Protein AF-A0A956YVF3-F1 (afdb_monomer_lite)

Secondary structure (DSSP, 8-state):
---TTTHHHHHHHHTSTT-EEEEEE--BSS--STTPPBTT-EEEEEE--SSHHHHHHHHHHHIIIIIIIGGGT--EEEEEEE--GGGS-TTS-EEEEEEE-TT--HHHHHHHHHHHGGGSS----

Radius of gyration: 14.81 Å; chains: 1; bounding box: 50×30×34 Å

Foldseek 3Di:
DADPQQVLLQVLQPVPPFKDWPDKEQADCDDPDPVHHHHQKMKTKIDGDPDDVSVLVVVLCQCLFVPPVVVVVFQKHKDWDFDDCVVHPPPPGIMIMIMHHDNDRSNVVSVSSNVSVVVSPDDPD

pLDDT: mean 90.55, std 10.82, range [39.06, 98.56]

Structure (mmCIF, N/CA/C/O backbone):
data_AF-A0A956YVF3-F1
#
_entry.id   AF-A0A956YVF3-F1
#
loop_
_atom_site.group_PDB
_atom_site.id
_atom_site.type_symbol
_atom_site.label_atom_id
_atom_site.label_alt_id
_atom_site.label_comp_id
_atom_site.label_asym_id
_atom_site.label_entity_id
_atom_site.label_seq_id
_atom_site.pdbx_PDB_ins_code
_atom_site.Cartn_x
_atom_site.Cartn_y
_atom_site.Cartn_z
_atom_site.occupancy
_atom_site.B_iso_or_equiv
_atom_site.auth_seq_id
_atom_site.auth_comp_id
_atom_site.auth_asym_id
_atom_site.auth_atom_id
_atom_site.pdbx_PDB_model_num
ATOM 1 N N . GLU A 1 1 ? 8.099 15.342 -4.456 1.00 55.78 1 GLU A N 1
ATOM 2 C CA . GLU A 1 1 ? 7.337 15.095 -5.695 1.00 55.78 1 GLU A CA 1
ATOM 3 C C . GLU A 1 1 ? 7.115 13.590 -5.785 1.00 55.78 1 GLU A C 1
ATOM 5 O O . GLU A 1 1 ? 7.999 12.868 -5.341 1.00 55.78 1 GLU A O 1
ATOM 10 N N . LEU A 1 2 ? 5.927 13.121 -6.176 1.00 69.06 2 LEU A N 1
ATOM 11 C CA . LEU A 1 2 ? 5.653 11.681 -6.303 1.00 69.06 2 LEU A CA 1
ATOM 12 C C . LEU A 1 2 ? 6.209 11.190 -7.644 1.00 69.06 2 LEU A C 1
ATOM 14 O O . LEU A 1 2 ? 6.049 11.896 -8.639 1.00 69.06 2 LEU A O 1
ATOM 18 N N . ASP A 1 3 ? 6.818 10.002 -7.683 1.00 73.31 3 ASP A N 1
ATOM 19 C CA . ASP A 1 3 ? 7.269 9.404 -8.945 1.00 73.31 3 ASP A CA 1
ATOM 20 C C . ASP A 1 3 ? 6.078 9.254 -9.899 1.00 73.31 3 ASP A C 1
ATOM 22 O O . ASP A 1 3 ? 5.041 8.709 -9.517 1.00 73.31 3 ASP A O 1
ATOM 26 N N . ALA A 1 4 ? 6.205 9.736 -11.139 1.00 77.19 4 ALA A N 1
ATOM 27 C CA . ALA A 1 4 ? 5.081 9.831 -12.076 1.00 77.19 4 ALA A CA 1
ATOM 28 C C . ALA A 1 4 ? 4.354 8.491 -12.298 1.00 77.19 4 ALA A C 1
ATOM 30 O O . ALA A 1 4 ? 3.141 8.469 -12.490 1.00 77.19 4 ALA A O 1
ATOM 31 N N . ASN A 1 5 ? 5.082 7.378 -12.212 1.00 85.25 5 ASN A N 1
ATOM 32 C CA . ASN A 1 5 ? 4.578 6.023 -12.411 1.00 85.25 5 ASN A CA 1
ATOM 33 C C . ASN A 1 5 ? 3.920 5.390 -11.171 1.00 85.25 5 ASN A C 1
ATOM 35 O O . ASN A 1 5 ? 3.425 4.278 -11.283 1.00 85.25 5 ASN A O 1
ATOM 39 N N . ILE A 1 6 ? 3.894 6.048 -10.004 1.00 92.81 6 ILE A N 1
ATOM 40 C CA . ILE A 1 6 ? 3.203 5.543 -8.796 1.00 92.81 6 ILE A CA 1
ATOM 41 C C . ILE A 1 6 ? 2.033 6.441 -8.360 1.00 92.81 6 ILE A C 1
ATOM 43 O O . ILE A 1 6 ? 1.283 6.100 -7.441 1.00 92.81 6 ILE A O 1
ATOM 47 N N . VAL A 1 7 ? 1.851 7.593 -9.021 1.00 94.81 7 VAL A N 1
ATOM 48 C CA . VAL A 1 7 ? 0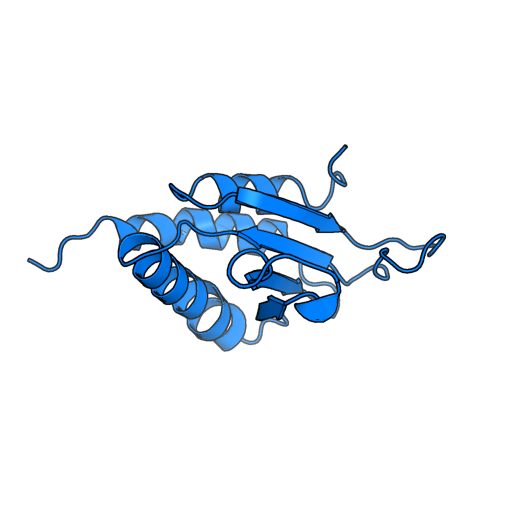.874 8.625 -8.635 1.00 94.81 7 VAL A CA 1
ATOM 49 C C . VAL A 1 7 ? -0.547 8.077 -8.561 1.00 94.81 7 VAL A C 1
ATOM 51 O O . VAL A 1 7 ? -1.233 8.341 -7.572 1.00 94.81 7 VAL A O 1
ATOM 54 N N . ASN A 1 8 ? -1.001 7.320 -9.562 1.00 95.94 8 ASN A N 1
ATOM 55 C CA . ASN A 1 8 ? -2.387 6.846 -9.594 1.00 95.94 8 ASN A CA 1
ATOM 56 C C . ASN A 1 8 ? -2.673 5.889 -8.438 1.00 95.94 8 ASN A C 1
ATOM 58 O O . ASN A 1 8 ? -3.712 6.012 -7.790 1.00 95.94 8 ASN A O 1
ATOM 62 N N . LEU A 1 9 ? -1.729 4.999 -8.117 1.00 97.25 9 LEU A N 1
ATOM 63 C CA . LEU A 1 9 ? -1.856 4.098 -6.975 1.00 97.25 9 LEU A CA 1
ATOM 64 C C . LEU A 1 9 ? -1.908 4.867 -5.653 1.00 97.25 9 LEU A C 1
ATOM 66 O O . LEU A 1 9 ? -2.795 4.622 -4.834 1.00 97.25 9 LEU A O 1
ATOM 70 N N . VAL A 1 10 ? -1.014 5.841 -5.460 1.00 96.81 10 VAL A N 1
ATOM 71 C CA . VAL A 1 10 ? -1.028 6.707 -4.269 1.00 96.81 10 VAL A CA 1
ATOM 72 C C . VAL A 1 10 ? -2.362 7.447 -4.148 1.00 96.81 10 VAL A C 1
ATOM 74 O O . VAL A 1 10 ? -2.945 7.515 -3.063 1.00 96.81 10 VAL A O 1
ATOM 77 N N . GLN A 1 11 ? -2.881 7.981 -5.254 1.00 95.81 11 GLN A N 1
ATOM 78 C CA . GLN A 1 11 ? -4.170 8.666 -5.270 1.00 95.81 11 GLN A CA 1
ATOM 79 C C . GLN A 1 11 ? -5.331 7.717 -4.960 1.00 95.81 11 GLN A C 1
ATOM 81 O O . GLN A 1 11 ? -6.174 8.065 -4.134 1.00 95.81 11 GLN A O 1
ATOM 86 N N . ALA A 1 12 ? -5.382 6.534 -5.576 1.00 96.12 12 ALA A N 1
ATOM 87 C CA . ALA A 1 12 ? -6.418 5.534 -5.323 1.00 96.12 12 ALA A CA 1
ATOM 88 C C . ALA A 1 12 ? -6.420 5.092 -3.853 1.00 96.12 12 ALA A C 1
ATOM 90 O O . ALA A 1 12 ? -7.479 5.038 -3.224 1.00 96.12 12 ALA A O 1
ATOM 91 N N . LEU A 1 13 ? -5.240 4.871 -3.267 1.00 95.75 13 LEU A N 1
ATOM 92 C CA . LEU A 1 13 ? -5.106 4.503 -1.860 1.00 95.75 13 LEU A CA 1
ATOM 93 C C . LEU A 1 13 ? -5.556 5.647 -0.933 1.00 95.75 13 LEU A C 1
ATOM 95 O O . LEU A 1 13 ? -6.353 5.429 -0.024 1.00 95.75 13 LEU A O 1
ATOM 99 N N . ASN A 1 14 ? -5.145 6.890 -1.202 1.00 95.44 14 ASN A N 1
ATOM 100 C CA . ASN A 1 14 ? -5.541 8.059 -0.401 1.00 95.44 14 ASN A CA 1
ATOM 101 C C . ASN A 1 14 ? -7.040 8.416 -0.512 1.00 95.44 14 ASN A C 1
ATOM 103 O O . ASN A 1 14 ? -7.542 9.215 0.278 1.00 95.44 14 ASN A O 1
ATOM 107 N N . ARG A 1 15 ? -7.789 7.840 -1.464 1.00 94.56 15 ARG A N 1
ATOM 108 C CA . ARG A 1 15 ? -9.255 7.995 -1.545 1.00 94.56 15 ARG A CA 1
ATOM 109 C C . ARG A 1 15 ? -10.018 7.165 -0.511 1.00 94.56 15 ARG A C 1
ATOM 111 O O . ARG A 1 15 ? -11.237 7.335 -0.385 1.00 94.56 15 ARG A O 1
ATOM 118 N N . TYR A 1 16 ? -9.351 6.251 0.188 1.00 93.12 16 TYR A N 1
ATOM 119 C CA . TYR A 1 16 ? -9.918 5.556 1.335 1.00 93.12 16 TYR A CA 1
ATOM 120 C C . TYR A 1 16 ? -9.902 6.497 2.548 1.00 93.12 16 TYR A C 1
ATOM 122 O O . TYR A 1 16 ? -8.829 6.967 2.930 1.00 93.12 16 TYR A O 1
ATOM 130 N N . PRO A 1 17 ? -11.054 6.786 3.186 1.00 90.31 17 PRO A N 1
ATOM 131 C CA . PRO A 1 17 ? -11.076 7.666 4.349 1.00 90.31 17 PRO A CA 1
ATOM 132 C C . PRO A 1 17 ? -10.143 7.135 5.441 1.00 90.31 17 PRO A C 1
ATOM 134 O O . PRO A 1 17 ? -10.303 6.003 5.882 1.00 90.31 17 PRO A O 1
ATOM 137 N N . GLY A 1 18 ? -9.174 7.943 5.872 1.00 90.62 18 GLY A N 1
ATOM 138 C CA . GLY A 1 18 ? -8.226 7.590 6.931 1.00 90.62 18 GLY A CA 1
ATOM 139 C C . GLY A 1 18 ? -6.901 6.980 6.465 1.00 90.62 18 GLY A C 1
ATOM 140 O O . GLY A 1 18 ? -5.971 6.945 7.268 1.00 90.62 18 GLY A O 1
ATOM 141 N N . VAL A 1 19 ? -6.765 6.557 5.204 1.00 95.50 19 VAL A N 1
ATOM 142 C CA . VAL A 1 19 ? -5.436 6.255 4.651 1.00 95.50 19 VAL A CA 1
ATOM 143 C C . VAL A 1 19 ? -4.649 7.550 4.515 1.00 95.50 19 VAL A C 1
ATOM 145 O O . VAL A 1 19 ? -5.145 8.535 3.969 1.00 95.50 19 VAL A O 1
ATOM 148 N N . MET A 1 20 ? -3.388 7.513 4.938 1.00 95.56 20 MET A N 1
ATOM 149 C CA . MET A 1 20 ? -2.422 8.562 4.642 1.00 95.56 20 MET A CA 1
ATOM 150 C C . MET A 1 20 ? -1.119 7.951 4.133 1.00 95.56 20 MET A C 1
ATOM 152 O O . MET A 1 20 ? -0.405 7.277 4.875 1.00 95.56 20 MET A O 1
ATOM 156 N N . THR A 1 21 ? -0.793 8.201 2.867 1.00 96.19 21 THR A N 1
ATOM 157 C CA . THR A 1 21 ? 0.510 7.829 2.300 1.00 96.19 21 THR A CA 1
ATOM 158 C C . THR A 1 21 ? 1.623 8.646 2.958 1.00 96.19 21 THR A C 1
ATOM 160 O O . THR A 1 21 ? 1.533 9.868 3.050 1.00 96.19 21 THR A O 1
ATOM 163 N N . VAL A 1 22 ? 2.679 7.967 3.407 1.00 94.12 22 VAL A N 1
ATOM 164 C CA . VAL A 1 22 ? 3.854 8.572 4.062 1.00 94.12 22 VAL A CA 1
ATOM 165 C C . VAL A 1 22 ? 5.147 8.374 3.268 1.00 94.12 22 VAL A C 1
ATOM 167 O O . VAL A 1 22 ? 6.162 8.984 3.591 1.00 94.12 22 VAL A O 1
ATOM 170 N N . GLY A 1 23 ? 5.131 7.531 2.235 1.00 93.12 23 GLY A N 1
ATOM 171 C CA . GLY A 1 23 ? 6.255 7.346 1.321 1.00 93.12 23 GLY A CA 1
ATOM 172 C C . GLY A 1 23 ? 5.888 6.439 0.154 1.00 93.12 23 GLY A C 1
ATOM 173 O O . GLY A 1 23 ? 4.965 5.634 0.256 1.00 93.12 23 GLY A O 1
ATOM 174 N N . SER A 1 24 ? 6.605 6.563 -0.953 1.00 94.62 24 SER A N 1
ATOM 175 C CA . SER A 1 24 ? 6.418 5.729 -2.140 1.00 94.62 24 SER A CA 1
ATOM 176 C C . SER A 1 24 ? 7.680 5.738 -2.994 1.00 94.62 24 SER A C 1
ATOM 178 O O . SER A 1 24 ? 8.423 6.718 -2.960 1.00 94.62 24 SER A O 1
ATOM 180 N N . CYS A 1 25 ? 7.875 4.695 -3.793 1.00 94.19 25 CYS A N 1
ATOM 181 C CA . CYS A 1 25 ? 8.871 4.649 -4.861 1.00 94.19 25 CYS A CA 1
ATOM 182 C C . CYS A 1 25 ? 8.285 3.875 -6.040 1.00 94.19 25 CYS A C 1
ATOM 184 O O . CYS A 1 25 ? 7.734 2.789 -5.845 1.00 94.19 25 CYS A O 1
ATOM 186 N N . GLY A 1 26 ? 8.408 4.421 -7.247 1.00 93.06 26 GLY A N 1
ATOM 187 C CA . GLY A 1 26 ? 7.959 3.770 -8.480 1.00 93.06 26 GLY A CA 1
ATOM 188 C C . GLY A 1 26 ? 8.985 2.829 -9.120 1.00 93.06 26 GLY A C 1
ATOM 189 O O . GLY A 1 26 ? 8.699 2.229 -10.154 1.00 93.06 26 GLY A O 1
ATOM 190 N N . GLY A 1 27 ? 10.178 2.712 -8.537 1.00 92.56 27 GLY A N 1
ATOM 191 C CA . GLY A 1 27 ? 11.292 1.962 -9.110 1.00 92.56 27 GLY A CA 1
ATOM 192 C C . GLY A 1 27 ? 12.116 2.792 -10.097 1.00 92.56 27 GLY A C 1
ATOM 193 O O . GLY A 1 27 ? 11.584 3.594 -10.863 1.00 92.56 27 GLY A O 1
ATOM 194 N N . HIS A 1 28 ? 13.435 2.598 -10.081 1.00 91.50 28 HIS A N 1
ATOM 195 C CA . HIS A 1 28 ? 14.387 3.373 -10.878 1.00 91.50 28 HIS A CA 1
ATOM 196 C C . HIS A 1 28 ? 15.371 2.464 -11.620 1.00 91.50 28 HIS A C 1
ATOM 198 O O . HIS A 1 28 ? 15.836 1.460 -11.080 1.00 91.50 28 HIS A O 1
ATOM 204 N N . GLU A 1 29 ? 15.738 2.839 -12.849 1.00 91.81 29 GLU A N 1
ATOM 205 C CA . GLU A 1 29 ? 16.766 2.126 -13.628 1.00 91.81 29 GLU A CA 1
ATOM 206 C C . GLU A 1 29 ? 18.159 2.250 -12.999 1.00 91.81 29 GLU A C 1
ATOM 208 O O . GLU A 1 29 ? 18.957 1.319 -13.047 1.00 91.81 29 GLU A O 1
ATOM 213 N N . THR A 1 30 ? 18.449 3.401 -12.386 1.00 91.50 30 THR A N 1
ATOM 214 C CA . THR A 1 30 ? 19.702 3.665 -11.671 1.00 91.50 30 THR A CA 1
ATOM 215 C C . THR A 1 30 ? 19.403 3.995 -10.214 1.00 91.50 30 THR A C 1
ATOM 217 O O . THR A 1 30 ? 18.693 4.957 -9.925 1.00 91.50 30 THR A O 1
ATOM 220 N N . ILE A 1 31 ? 19.978 3.217 -9.295 1.00 90.06 31 ILE A N 1
ATOM 221 C CA . ILE A 1 31 ? 19.851 3.417 -7.847 1.00 90.06 31 ILE A CA 1
ATOM 222 C C . ILE A 1 31 ? 20.933 4.384 -7.373 1.00 90.06 31 ILE A C 1
ATOM 224 O O . ILE A 1 31 ? 22.122 4.079 -7.444 1.00 90.06 31 ILE A O 1
ATOM 228 N N . THR A 1 32 ? 20.526 5.547 -6.873 1.00 89.56 32 THR A N 1
ATOM 229 C CA . THR A 1 32 ? 21.425 6.587 -6.350 1.00 89.56 32 THR A CA 1
ATOM 230 C C . THR A 1 32 ? 21.358 6.722 -4.832 1.00 89.56 32 THR A C 1
ATOM 232 O O . THR A 1 32 ? 22.231 7.354 -4.238 1.00 89.56 32 THR A O 1
ATOM 235 N N . ASN A 1 33 ? 20.366 6.109 -4.177 1.00 87.50 33 ASN A N 1
ATOM 236 C CA . ASN A 1 33 ? 20.296 6.040 -2.720 1.00 87.50 33 ASN A CA 1
ATOM 237 C C . ASN A 1 33 ? 19.632 4.740 -2.212 1.00 87.50 33 ASN A C 1
ATOM 239 O O . ASN A 1 33 ? 18.871 4.116 -2.949 1.00 87.50 33 ASN A O 1
ATOM 243 N N . PRO A 1 34 ? 19.859 4.344 -0.942 1.00 83.56 34 PRO A N 1
ATOM 244 C CA . PRO A 1 34 ? 19.369 3.069 -0.401 1.00 83.56 34 PRO A CA 1
ATOM 245 C C . PRO A 1 34 ? 17.844 2.932 -0.274 1.00 83.56 34 PRO A C 1
ATOM 247 O O . PRO A 1 34 ? 17.358 1.834 -0.030 1.00 83.56 34 PRO A O 1
ATOM 250 N N . SER A 1 35 ? 17.087 4.030 -0.374 1.00 81.06 35 SER A N 1
ATOM 251 C CA . SER A 1 35 ? 15.618 4.006 -0.276 1.00 81.06 35 SER A CA 1
ATOM 252 C C . SER A 1 35 ? 14.920 3.804 -1.623 1.00 81.06 35 SER A C 1
ATOM 254 O O . SER A 1 35 ? 13.705 3.597 -1.660 1.00 81.06 35 SER A O 1
ATOM 256 N N . GLN A 1 36 ? 15.685 3.852 -2.716 1.00 89.62 36 GLN A N 1
ATOM 257 C CA . GLN A 1 36 ? 15.197 3.598 -4.062 1.00 89.62 36 GLN A CA 1
ATOM 258 C C . GLN A 1 36 ? 15.146 2.109 -4.353 1.00 89.62 36 GLN A C 1
ATOM 260 O O . GLN A 1 36 ? 16.045 1.343 -4.009 1.00 89.62 36 GLN A O 1
ATOM 265 N N . TRP A 1 37 ? 14.074 1.723 -5.024 1.00 91.56 37 TRP A N 1
ATOM 266 C CA . TRP A 1 37 ? 13.863 0.368 -5.492 1.00 91.56 37 TRP A CA 1
ATOM 267 C C . TRP A 1 37 ? 14.238 0.259 -6.966 1.00 91.56 37 TRP A C 1
ATOM 269 O O . TRP A 1 37 ? 14.220 1.249 -7.699 1.00 91.56 37 TRP A O 1
ATOM 279 N N . GLN A 1 38 ? 14.619 -0.940 -7.397 1.00 93.56 38 GLN A N 1
ATOM 280 C CA . GLN A 1 38 ? 14.992 -1.202 -8.787 1.00 93.56 38 GLN A CA 1
ATOM 281 C C . GLN A 1 38 ? 13.781 -1.114 -9.718 1.00 93.56 38 GLN A C 1
ATOM 283 O O . GLN A 1 38 ? 12.648 -1.379 -9.309 1.00 93.56 38 GLN A O 1
ATOM 288 N N . ALA A 1 39 ? 14.019 -0.769 -10.981 1.00 93.00 39 ALA A N 1
ATOM 289 C CA . ALA A 1 39 ? 12.995 -0.810 -12.017 1.00 93.00 39 ALA A CA 1
ATOM 290 C C . ALA A 1 39 ? 12.285 -2.178 -12.043 1.00 93.00 39 ALA A C 1
ATOM 292 O O . ALA A 1 39 ? 12.905 -3.227 -11.855 1.00 93.00 39 ALA A O 1
ATOM 293 N N . GLY A 1 40 ? 10.965 -2.159 -12.243 1.00 93.75 40 GLY A N 1
ATOM 294 C CA . GLY A 1 40 ? 10.117 -3.352 -12.146 1.00 93.75 40 GLY A CA 1
ATOM 295 C C . GLY A 1 40 ? 9.722 -3.738 -10.715 1.00 93.75 40 GLY A C 1
ATOM 296 O O . GLY A 1 40 ? 9.073 -4.769 -10.524 1.00 93.75 40 GLY A O 1
ATOM 297 N N . THR A 1 41 ? 10.088 -2.925 -9.721 1.00 95.56 41 THR A N 1
ATOM 298 C CA . THR A 1 41 ? 9.594 -3.026 -8.345 1.00 95.56 41 THR A CA 1
ATOM 299 C C . THR A 1 41 ? 9.135 -1.660 -7.848 1.00 95.56 41 THR A C 1
ATOM 301 O O . THR A 1 41 ? 9.732 -0.643 -8.197 1.00 95.56 41 THR A O 1
ATOM 304 N N . TRP A 1 42 ? 8.082 -1.624 -7.041 1.00 96.31 42 TRP A N 1
ATOM 305 C CA . TRP A 1 42 ? 7.540 -0.386 -6.482 1.00 96.31 42 TRP A CA 1
ATOM 306 C C . TRP A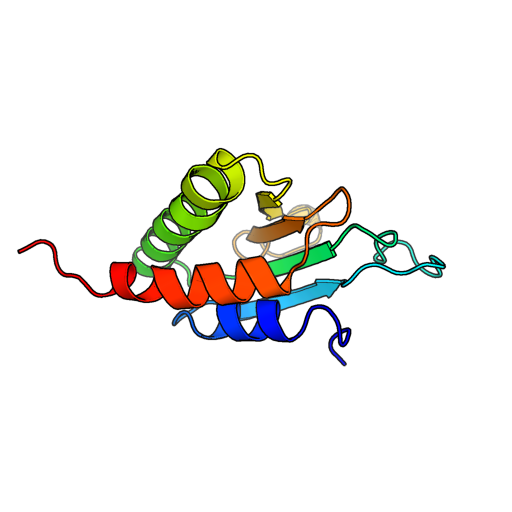 1 42 ? 6.979 -0.625 -5.084 1.00 96.31 42 TRP A C 1
ATOM 308 O O . TRP A 1 42 ? 6.639 -1.755 -4.728 1.00 96.31 42 TRP A O 1
ATOM 318 N N . TYR A 1 43 ? 6.845 0.449 -4.306 1.00 96.50 43 TYR A N 1
ATOM 319 C CA . TYR A 1 43 ? 6.148 0.407 -3.025 1.00 96.50 43 TYR A CA 1
ATOM 320 C C . TYR A 1 43 ? 5.330 1.669 -2.755 1.00 96.50 43 TYR A C 1
ATOM 322 O O . TYR A 1 43 ? 5.686 2.775 -3.173 1.00 96.50 43 TYR A O 1
ATOM 330 N N . VAL A 1 44 ? 4.266 1.510 -1.968 1.00 97.25 44 VAL A N 1
ATOM 331 C CA . VAL A 1 44 ? 3.535 2.600 -1.315 1.00 97.25 44 VAL A CA 1
ATOM 332 C C . VAL A 1 44 ? 3.418 2.284 0.170 1.00 97.25 44 VAL A C 1
ATOM 334 O O . VAL A 1 44 ? 2.839 1.274 0.564 1.00 97.25 44 VAL A O 1
ATOM 337 N N . LYS A 1 45 ? 3.968 3.164 1.006 1.00 96.69 45 LYS A N 1
ATOM 338 C CA . LYS A 1 45 ? 3.930 3.096 2.466 1.00 96.69 45 LYS A CA 1
ATOM 339 C C . LYS A 1 45 ? 2.893 4.077 3.000 1.00 96.69 45 LYS A C 1
ATOM 341 O O . LYS A 1 45 ? 2.919 5.261 2.663 1.00 96.69 45 LYS A O 1
ATOM 346 N N . PHE A 1 46 ? 2.025 3.617 3.890 1.00 97.12 46 PHE A N 1
ATOM 347 C CA . PHE A 1 46 ? 0.931 4.416 4.434 1.00 97.12 46 PHE A CA 1
ATOM 348 C C . PHE A 1 46 ? 0.667 4.123 5.913 1.00 97.12 46 PHE A C 1
ATOM 350 O O . PHE A 1 46 ? 1.155 3.146 6.491 1.00 97.12 46 PHE A O 1
ATOM 357 N N . THR A 1 47 ? -0.099 5.008 6.539 1.00 95.88 47 THR A N 1
ATOM 358 C CA . THR A 1 47 ? -0.668 4.839 7.875 1.00 95.88 47 THR A CA 1
ATOM 359 C C . THR A 1 47 ? -2.187 4.770 7.806 1.00 95.88 47 THR A C 1
ATOM 361 O O . THR A 1 47 ? -2.814 5.179 6.826 1.00 95.88 47 THR A O 1
ATOM 364 N N . LEU A 1 48 ? -2.768 4.231 8.874 1.00 94.88 48 LEU A N 1
ATOM 365 C CA . LEU A 1 48 ? -4.205 4.150 9.106 1.00 94.88 48 LEU A CA 1
ATOM 366 C C . LEU A 1 48 ? -4.529 4.802 10.457 1.00 94.88 48 LEU A C 1
ATOM 368 O O . LEU A 1 48 ? -3.643 4.880 11.317 1.00 94.88 48 LEU A O 1
ATOM 372 N N . PRO A 1 49 ? -5.777 5.244 10.694 1.00 92.31 49 PRO A N 1
ATOM 373 C CA . PRO A 1 49 ? -6.164 5.796 11.981 1.00 92.31 49 PRO A CA 1
ATOM 374 C C . PRO A 1 49 ? -6.034 4.724 13.060 1.00 92.31 49 PRO A C 1
ATOM 376 O O . PRO A 1 49 ? -6.374 3.561 12.838 1.00 92.31 49 PRO A O 1
ATOM 379 N N . SER A 1 50 ? -5.597 5.109 14.254 1.00 84.44 50 SER A N 1
ATOM 380 C CA . SER A 1 50 ? -5.623 4.194 15.388 1.00 84.44 50 SER A CA 1
ATOM 381 C C . SER A 1 50 ? -7.074 3.874 15.776 1.00 84.44 50 SER A C 1
ATOM 383 O O . SER A 1 50 ? -7.943 4.745 15.825 1.00 84.44 50 SER A O 1
ATOM 385 N N . GLY A 1 51 ? -7.356 2.596 16.040 1.00 88.38 51 GLY A N 1
ATOM 386 C CA . GLY A 1 51 ? -8.652 2.137 16.543 1.00 88.38 51 GLY A CA 1
ATOM 387 C C . GLY A 1 51 ? -9.493 1.341 15.543 1.00 88.38 51 GLY A C 1
ATOM 388 O O . GLY A 1 51 ? -9.035 0.910 14.489 1.00 88.38 51 GLY A O 1
ATOM 389 N N . LYS A 1 52 ? -10.755 1.106 15.919 1.00 91.50 52 LYS A N 1
ATOM 390 C CA . LYS A 1 52 ? -11.652 0.127 15.278 1.00 91.50 52 LYS A CA 1
ATOM 391 C C . LYS A 1 52 ? -11.830 0.347 13.773 1.00 91.50 52 LYS A C 1
ATOM 393 O O . LYS A 1 52 ? -11.809 -0.610 13.011 1.00 91.50 52 LYS A O 1
ATOM 398 N N . PHE A 1 53 ? -11.987 1.601 13.353 1.00 90.50 53 PHE A N 1
ATOM 399 C CA . PHE A 1 53 ? -12.152 1.929 11.939 1.00 90.50 53 PHE A CA 1
ATOM 400 C C . PHE A 1 53 ? -10.888 1.632 11.120 1.00 90.50 53 PHE A C 1
ATOM 402 O O . PHE A 1 53 ? -10.994 1.048 10.047 1.00 90.50 53 PHE A O 1
ATOM 409 N N . GLY A 1 54 ? -9.700 1.952 11.646 1.00 93.25 54 GLY A N 1
ATOM 410 C CA . GLY A 1 54 ? -8.437 1.611 10.990 1.00 93.25 54 GLY A CA 1
ATOM 411 C C . GLY A 1 54 ? -8.250 0.105 10.834 1.00 93.25 54 GLY A C 1
ATOM 412 O O . GLY A 1 54 ? -7.830 -0.343 9.774 1.00 93.25 54 GLY A O 1
ATOM 413 N N . TRP A 1 55 ? -8.645 -0.687 11.835 1.00 93.06 55 TRP A N 1
ATOM 414 C CA . TRP A 1 55 ? -8.599 -2.150 11.737 1.00 93.06 55 TRP A CA 1
ATOM 415 C C . TRP A 1 55 ? -9.548 -2.714 10.679 1.00 93.06 55 TRP A C 1
ATOM 417 O O . TRP A 1 55 ? -9.154 -3.605 9.935 1.00 93.06 55 TRP A O 1
ATOM 427 N N . TYR A 1 56 ? -10.761 -2.173 10.555 1.00 92.69 56 TYR A N 1
ATOM 428 C CA . TYR A 1 56 ? -11.681 -2.567 9.480 1.00 92.69 56 TYR A CA 1
ATOM 429 C C . TYR A 1 56 ? -11.173 -2.185 8.096 1.00 92.69 56 TYR A C 1
ATOM 431 O O . TYR A 1 56 ? -11.327 -2.941 7.139 1.00 92.69 56 TYR A O 1
ATOM 439 N N . LEU A 1 57 ? -10.542 -1.021 7.990 1.00 93.94 57 LEU A N 1
ATOM 440 C CA . LEU A 1 57 ? -9.927 -0.596 6.747 1.00 93.94 57 LEU A CA 1
ATOM 441 C C . LEU A 1 57 ? -8.733 -1.487 6.382 1.00 93.94 57 LEU A C 1
ATOM 443 O O . LEU A 1 57 ? -8.597 -1.869 5.223 1.00 93.94 57 LEU A O 1
ATOM 447 N N . LEU A 1 58 ? -7.920 -1.878 7.366 1.00 95.94 58 LEU A N 1
ATOM 448 C CA . LEU A 1 58 ? -6.828 -2.825 7.161 1.00 95.94 58 LEU A CA 1
ATOM 449 C C . LEU A 1 58 ? -7.340 -4.198 6.718 1.00 95.94 58 LEU A C 1
ATOM 451 O O . LEU A 1 58 ? -6.791 -4.753 5.776 1.00 95.94 58 LEU A O 1
ATOM 455 N N . GLU A 1 59 ? -8.383 -4.728 7.362 1.00 95.44 59 GLU A N 1
ATOM 456 C CA . GLU A 1 59 ? -9.013 -5.999 6.976 1.00 95.44 59 GLU A CA 1
ATOM 457 C C . GLU A 1 59 ? -9.466 -5.961 5.513 1.00 95.44 59 GLU A C 1
ATOM 459 O O . GLU A 1 59 ? -9.146 -6.861 4.736 1.00 95.44 59 GLU A O 1
ATOM 464 N N . HIS A 1 60 ? -10.143 -4.882 5.115 1.00 94.38 60 HIS A N 1
ATOM 465 C CA . HIS A 1 60 ? -10.578 -4.701 3.738 1.00 94.38 60 HIS A CA 1
ATOM 466 C C . HIS A 1 60 ? -9.400 -4.642 2.756 1.00 94.38 60 HIS A C 1
ATOM 468 O O . HIS A 1 60 ? -9.408 -5.362 1.761 1.00 94.38 60 HIS A O 1
ATOM 474 N N . LEU A 1 61 ? -8.388 -3.812 3.027 1.00 96.88 61 LEU A N 1
ATOM 475 C CA . LEU A 1 61 ? -7.222 -3.679 2.149 1.00 96.88 61 LEU A CA 1
ATOM 476 C C . LEU A 1 61 ? -6.423 -4.984 2.065 1.00 96.88 61 LEU A C 1
ATOM 478 O O . LEU A 1 61 ? -5.970 -5.348 0.985 1.00 96.88 61 LEU A O 1
ATOM 482 N N . ALA A 1 62 ? -6.274 -5.705 3.177 1.00 97.38 62 ALA A N 1
ATOM 483 C CA . ALA A 1 62 ? -5.598 -6.995 3.201 1.00 97.38 62 ALA A CA 1
ATOM 484 C C . ALA A 1 62 ? -6.341 -8.025 2.343 1.00 97.38 62 ALA A C 1
ATOM 486 O O . ALA A 1 62 ? -5.702 -8.691 1.538 1.00 97.38 62 ALA A O 1
ATOM 487 N N . TRP A 1 63 ? -7.670 -8.109 2.443 1.00 96.31 63 TRP A N 1
ATOM 488 C CA . TRP A 1 63 ? -8.463 -8.973 1.565 1.00 96.31 63 TRP A CA 1
ATOM 489 C C . TRP A 1 63 ? -8.312 -8.578 0.087 1.00 96.31 63 TRP A C 1
ATOM 491 O O . TRP A 1 63 ? -7.926 -9.409 -0.733 1.00 96.31 63 TRP A O 1
ATOM 501 N N . VAL A 1 64 ? -8.540 -7.305 -0.254 1.00 96.31 64 VAL A N 1
ATOM 502 C CA . VAL A 1 64 ? -8.474 -6.833 -1.648 1.00 96.31 64 VAL A CA 1
ATOM 503 C C . VAL A 1 64 ? -7.090 -7.072 -2.258 1.00 96.31 64 VAL A C 1
ATOM 505 O O . VAL A 1 64 ? -6.993 -7.555 -3.384 1.00 96.31 64 VAL A O 1
ATOM 508 N N . VAL A 1 65 ? -6.015 -6.753 -1.533 1.00 97.88 65 VAL A N 1
ATOM 509 C CA . VAL A 1 65 ? -4.647 -6.847 -2.061 1.00 97.88 65 VAL A CA 1
ATOM 510 C C . VAL A 1 65 ? -4.105 -8.275 -1.994 1.00 97.88 65 VAL A C 1
ATOM 512 O O . VAL A 1 65 ? -3.627 -8.784 -3.005 1.00 97.88 65 VAL A O 1
ATOM 515 N N . ASN A 1 66 ? -4.155 -8.930 -0.830 1.00 98.19 66 ASN A N 1
ATOM 516 C CA . ASN A 1 66 ? -3.475 -10.214 -0.621 1.00 98.19 66 ASN A CA 1
ATOM 517 C C . ASN A 1 66 ? -4.298 -11.429 -1.047 1.00 98.19 66 ASN A C 1
ATOM 519 O O . ASN A 1 66 ? -3.701 -12.427 -1.441 1.00 98.19 66 ASN A O 1
ATOM 523 N N . GLU A 1 67 ? -5.626 -11.366 -0.966 1.00 96.38 67 GLU A N 1
ATOM 524 C CA . GLU A 1 67 ? -6.477 -12.513 -1.296 1.00 96.38 67 GLU A CA 1
ATOM 525 C C . GLU A 1 67 ? -7.024 -12.394 -2.718 1.00 96.38 67 GLU A C 1
ATOM 527 O O . GLU A 1 67 ? -6.807 -13.286 -3.531 1.00 96.38 67 GLU A O 1
ATOM 5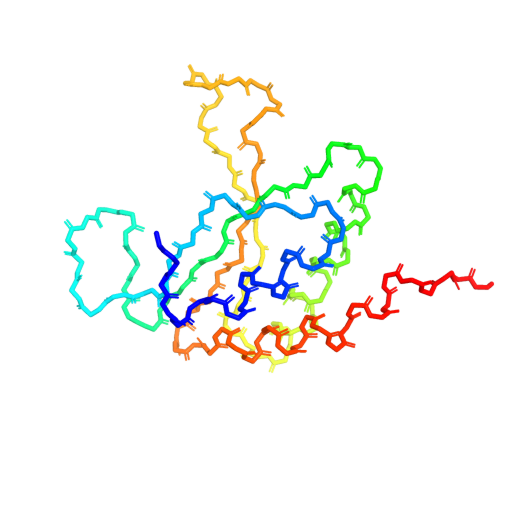32 N N . ASP A 1 68 ? -7.667 -11.277 -3.062 1.00 95.62 68 ASP A N 1
ATOM 533 C CA . ASP A 1 68 ? -8.300 -11.135 -4.376 1.00 95.62 68 ASP A CA 1
ATOM 534 C C . ASP A 1 68 ? -7.272 -10.807 -5.474 1.00 95.62 68 ASP A C 1
ATOM 536 O O . ASP A 1 68 ? -7.127 -11.555 -6.444 1.00 95.62 68 ASP A O 1
ATOM 540 N N . TYR A 1 69 ? -6.536 -9.697 -5.334 1.00 97.00 69 TYR A N 1
ATOM 541 C CA . TYR A 1 69 ? -5.608 -9.248 -6.375 1.00 97.00 69 TYR A CA 1
ATOM 542 C C . TYR A 1 69 ? -4.422 -10.205 -6.509 1.00 97.00 69 TYR A C 1
ATOM 544 O O . TYR A 1 69 ? -4.200 -10.785 -7.573 1.00 97.00 69 TYR A O 1
ATOM 552 N N . ARG A 1 70 ? -3.690 -10.447 -5.417 1.00 95.69 70 ARG A N 1
ATOM 553 C CA . ARG A 1 70 ? -2.562 -11.386 -5.404 1.00 95.69 70 ARG A CA 1
ATOM 554 C C . ARG A 1 70 ? -2.990 -12.827 -5.685 1.00 95.69 70 ARG A C 1
ATOM 556 O O . ARG A 1 70 ? -2.302 -13.511 -6.440 1.00 95.69 70 ARG A O 1
ATOM 563 N N . GLY A 1 71 ? -4.120 -13.287 -5.143 1.00 93.56 71 GLY A N 1
ATOM 564 C CA . GLY A 1 71 ? -4.618 -14.648 -5.379 1.00 93.56 71 GLY A CA 1
ATOM 565 C C . GLY A 1 71 ? -4.916 -14.955 -6.850 1.00 93.56 71 GLY A C 1
ATOM 566 O O . GLY A 1 71 ? -4.915 -16.120 -7.239 1.00 93.56 71 GLY A O 1
ATOM 567 N N . SER A 1 72 ? -5.064 -13.928 -7.697 1.00 93.56 72 SER A N 1
ATOM 568 C CA . SER A 1 72 ? -5.152 -14.070 -9.158 1.00 93.56 72 SER A CA 1
ATOM 569 C C . SER A 1 72 ? -3.804 -14.308 -9.868 1.00 93.56 72 SER A C 1
ATOM 571 O O . SER A 1 72 ? -3.746 -14.311 -11.097 1.00 93.56 72 SER A O 1
ATOM 573 N N . GLY A 1 73 ? -2.721 -14.536 -9.115 1.00 95.31 73 GLY A N 1
ATOM 574 C CA . GLY A 1 73 ? -1.371 -14.783 -9.638 1.00 95.31 73 GLY A CA 1
ATOM 575 C C . GLY A 1 73 ? -0.500 -13.530 -9.757 1.00 95.31 73 GLY A C 1
ATOM 576 O O . GLY A 1 73 ? 0.534 -13.576 -10.419 1.00 95.31 73 GLY A O 1
ATOM 577 N N . ARG A 1 74 ? -0.907 -12.418 -9.132 1.00 97.44 74 ARG A N 1
ATOM 578 C CA . ARG A 1 74 ? -0.167 -11.148 -9.147 1.00 97.44 74 ARG A CA 1
ATOM 579 C C . ARG A 1 74 ? 0.964 -11.139 -8.130 1.00 97.44 74 ARG A C 1
ATOM 581 O O . ARG A 1 74 ? 0.846 -11.669 -7.025 1.00 97.44 74 ARG A O 1
ATOM 588 N N . ASN A 1 75 ? 2.036 -10.448 -8.474 1.00 97.75 75 ASN A N 1
ATOM 589 C CA . ASN A 1 75 ? 3.234 -10.279 -7.661 1.00 97.75 75 ASN A CA 1
ATOM 590 C C . ASN A 1 75 ? 3.149 -9.014 -6.797 1.00 97.75 75 ASN A C 1
ATOM 592 O O . ASN A 1 75 ? 4.025 -8.152 -6.825 1.00 97.75 75 ASN A O 1
ATOM 596 N N . VAL A 1 76 ? 2.062 -8.901 -6.033 1.00 98.19 76 VAL A N 1
ATOM 597 C CA . VAL A 1 76 ? 1.788 -7.769 -5.140 1.00 98.19 76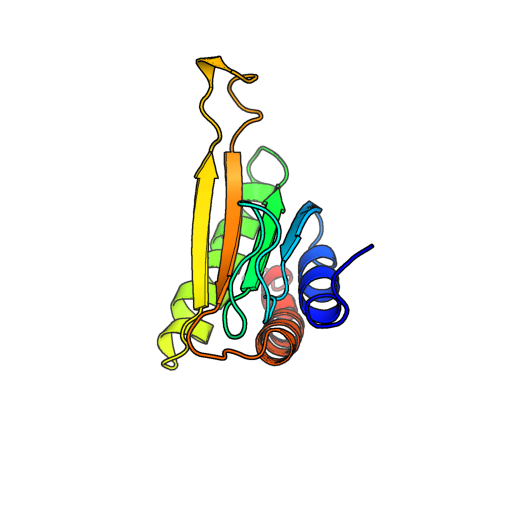 VAL A CA 1
ATOM 598 C C . VAL A 1 76 ? 1.497 -8.280 -3.736 1.00 98.19 76 VAL A C 1
ATOM 600 O O . VAL A 1 76 ? 0.855 -9.315 -3.573 1.00 98.19 76 VAL A O 1
ATOM 603 N N . ILE A 1 77 ? 1.968 -7.578 -2.709 1.00 98.31 77 ILE A N 1
ATOM 604 C CA . ILE A 1 77 ? 1.723 -7.937 -1.309 1.00 98.31 77 ILE A CA 1
ATOM 605 C C . ILE A 1 77 ? 1.521 -6.692 -0.444 1.00 98.31 77 ILE A C 1
ATOM 607 O O . ILE A 1 77 ? 2.229 -5.702 -0.592 1.00 98.31 77 ILE A O 1
ATOM 611 N N . LEU A 1 78 ? 0.571 -6.768 0.486 1.00 98.56 78 LEU A N 1
ATOM 612 C CA . LEU A 1 78 ? 0.414 -5.855 1.612 1.00 98.56 78 LEU A CA 1
ATOM 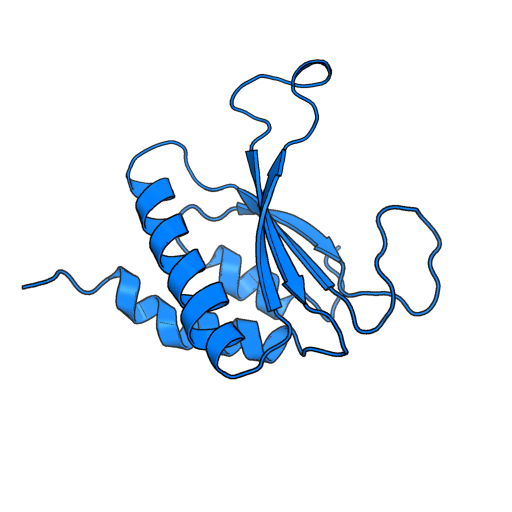613 C C . LEU A 1 78 ? 1.017 -6.491 2.866 1.00 98.56 78 LEU A C 1
ATOM 615 O O . LEU A 1 78 ? 0.602 -7.583 3.269 1.00 98.56 78 LEU A O 1
ATOM 619 N N . LEU A 1 79 ? 1.943 -5.788 3.518 1.00 97.75 79 LEU A N 1
ATOM 620 C CA . LEU A 1 79 ? 2.571 -6.217 4.770 1.00 97.75 79 LEU A CA 1
ATOM 621 C C . LEU A 1 79 ? 2.685 -5.081 5.803 1.00 97.75 79 LEU A C 1
ATOM 623 O O . LEU A 1 79 ? 2.777 -3.905 5.439 1.00 97.75 79 LEU A O 1
ATOM 627 N N . PRO A 1 80 ? 2.693 -5.404 7.110 1.00 96.81 80 PRO A N 1
ATOM 628 C CA . PRO A 1 80 ? 3.044 -4.441 8.144 1.00 96.81 80 PRO A CA 1
ATOM 629 C C . PRO A 1 80 ? 4.555 -4.182 8.161 1.00 96.81 80 PRO A C 1
ATOM 631 O O . PRO A 1 80 ? 5.363 -5.084 7.945 1.00 96.81 80 PRO A O 1
ATOM 634 N N . THR A 1 81 ? 4.947 -2.960 8.510 1.00 94.56 81 THR A N 1
ATOM 635 C CA . THR A 1 81 ? 6.339 -2.599 8.795 1.00 94.56 81 THR A CA 1
ATOM 636 C C . THR A 1 81 ? 6.408 -1.686 10.013 1.00 94.56 81 THR A C 1
ATOM 638 O O . THR A 1 81 ? 5.485 -0.917 10.284 1.00 94.56 81 THR A O 1
ATOM 641 N N . SER A 1 82 ? 7.504 -1.755 10.762 1.00 92.50 82 SER A N 1
ATOM 642 C CA . SER A 1 82 ? 7.747 -0.856 11.885 1.00 92.50 82 SER A CA 1
ATOM 643 C C . SER A 1 82 ? 9.213 -0.481 11.947 1.00 92.50 82 SER A C 1
ATOM 645 O O . SER A 1 82 ? 10.080 -1.353 11.982 1.00 92.50 82 SER A O 1
ATOM 647 N N . ALA A 1 83 ? 9.489 0.820 12.029 1.00 88.00 83 ALA A N 1
ATOM 648 C CA . ALA A 1 83 ? 10.817 1.272 12.417 1.00 88.00 83 ALA A CA 1
ATOM 649 C C . ALA A 1 83 ? 11.119 0.808 13.858 1.00 88.00 83 ALA A C 1
ATOM 651 O O . ALA A 1 83 ? 10.178 0.589 14.636 1.00 88.00 83 ALA A O 1
ATOM 652 N N . PRO A 1 84 ? 12.400 0.651 14.236 1.00 84.38 84 PRO A N 1
ATOM 653 C CA . PRO A 1 84 ? 12.755 0.203 15.573 1.00 84.38 84 PRO A CA 1
ATOM 654 C C . PRO A 1 84 ? 12.218 1.177 16.635 1.00 84.38 84 PRO A C 1
ATOM 656 O O . PRO A 1 84 ? 12.574 2.361 16.599 1.00 84.38 84 PRO A O 1
ATOM 659 N N . PRO A 1 85 ? 11.388 0.720 17.594 1.00 81.19 85 PRO A N 1
ATOM 660 C CA . PRO A 1 85 ? 10.773 1.621 18.565 1.00 81.19 85 PRO A CA 1
ATOM 661 C C . PRO A 1 85 ? 11.774 2.297 19.501 1.00 81.19 85 PRO A C 1
ATOM 663 O O . PRO A 1 85 ? 11.474 3.349 20.028 1.00 81.19 85 PRO A O 1
ATOM 666 N N . TYR A 1 86 ? 12.977 1.752 19.699 1.00 81.81 86 TYR A N 1
ATOM 667 C CA . TYR A 1 86 ? 14.004 2.397 20.532 1.00 81.81 86 TYR A CA 1
ATOM 668 C C . TYR A 1 86 ? 14.636 3.642 19.880 1.00 81.81 86 TYR A C 1
ATOM 670 O O . TYR A 1 86 ? 15.346 4.384 20.551 1.00 81.81 86 TYR A O 1
ATOM 678 N N . LEU A 1 87 ? 14.384 3.876 18.586 1.00 85.38 87 LEU A N 1
ATOM 679 C CA . LEU A 1 87 ? 14.773 5.095 17.863 1.00 85.38 87 LEU A CA 1
ATOM 680 C C . LEU A 1 87 ? 13.579 6.029 17.607 1.00 85.38 87 LEU A C 1
ATOM 682 O O . LEU A 1 87 ? 13.750 7.069 16.979 1.00 85.38 87 LEU A O 1
ATOM 686 N N . ASN A 1 88 ? 12.370 5.645 18.029 1.00 85.06 88 ASN A N 1
ATOM 687 C CA . ASN A 1 88 ? 11.111 6.288 17.651 1.00 85.06 88 ASN A CA 1
ATOM 688 C C . ASN A 1 88 ? 10.105 6.261 18.822 1.00 85.06 88 ASN A C 1
ATOM 690 O O . ASN A 1 88 ? 10.406 5.800 19.917 1.00 85.06 88 ASN A O 1
ATOM 694 N N . THR A 1 89 ? 8.880 6.745 18.620 1.00 85.31 89 THR A N 1
ATOM 695 C CA . THR A 1 89 ? 7.837 6.691 19.659 1.00 85.31 89 THR A CA 1
ATOM 696 C C . THR A 1 89 ? 7.012 5.410 19.527 1.00 85.31 89 THR A C 1
ATOM 698 O O . THR A 1 89 ? 6.394 5.159 18.486 1.00 85.31 89 THR A O 1
ATOM 701 N N . VAL A 1 90 ? 6.950 4.598 20.590 1.00 84.88 90 VAL A N 1
ATOM 702 C CA . VAL A 1 90 ? 6.079 3.407 20.651 1.00 84.88 90 VAL A CA 1
ATOM 703 C C . VAL A 1 90 ? 4.637 3.793 20.299 1.00 84.88 90 VAL A C 1
ATOM 705 O O . VAL A 1 90 ? 4.121 4.808 20.755 1.00 84.88 90 VAL A O 1
ATOM 708 N N . GLY A 1 91 ? 3.987 2.986 19.457 1.00 83.19 91 GLY A N 1
ATOM 709 C CA . GLY A 1 91 ? 2.630 3.257 18.969 1.00 83.19 91 GLY A CA 1
ATOM 710 C C . GLY A 1 91 ? 2.550 4.232 17.788 1.00 83.19 91 GLY A C 1
ATOM 711 O O . GLY A 1 91 ? 1.478 4.372 17.210 1.00 83.19 91 GLY A O 1
ATOM 712 N N . GLN A 1 92 ? 3.663 4.854 17.381 1.00 84.00 92 GLN A N 1
ATOM 713 C CA . GLN A 1 92 ? 3.738 5.733 16.201 1.00 84.00 92 GLN A CA 1
ATOM 714 C C . GLN A 1 92 ? 4.578 5.144 15.058 1.00 84.00 92 GLN A C 1
ATOM 716 O O . GLN A 1 92 ? 4.755 5.780 14.027 1.00 84.00 92 GLN A O 1
ATOM 721 N N . CYS A 1 93 ? 5.110 3.933 15.242 1.00 89.69 93 CYS A N 1
ATOM 722 C CA . CYS A 1 93 ? 6.049 3.314 14.304 1.00 89.69 93 CYS A CA 1
ATOM 723 C C . CYS A 1 93 ? 5.389 2.362 13.301 1.00 89.69 93 CYS A C 1
ATOM 725 O O . CYS A 1 93 ? 6.045 1.967 12.340 1.00 89.69 93 CYS A O 1
ATOM 727 N N . LEU A 1 94 ? 4.135 1.953 13.541 1.00 92.69 94 LEU A N 1
ATOM 728 C CA . LEU A 1 94 ? 3.445 0.986 12.692 1.00 92.69 94 LEU A CA 1
ATOM 729 C C . LEU A 1 94 ? 2.988 1.655 11.397 1.00 92.69 94 LEU A C 1
ATOM 731 O O . LEU A 1 94 ? 2.203 2.604 11.404 1.00 92.69 94 LEU A O 1
ATOM 735 N N . HIS A 1 95 ? 3.445 1.095 10.289 1.00 95.06 95 HIS A N 1
ATOM 736 C CA . HIS A 1 95 ? 3.012 1.437 8.948 1.00 95.06 95 HIS A CA 1
ATOM 737 C C . HIS A 1 95 ? 2.618 0.170 8.198 1.00 95.06 95 HIS A C 1
ATOM 739 O O . HIS A 1 95 ? 2.933 -0.949 8.609 1.00 95.06 95 HIS A O 1
ATOM 745 N N . PHE A 1 96 ? 1.977 0.364 7.059 1.00 97.69 96 PHE A N 1
ATOM 746 C CA . PHE A 1 96 ? 1.683 -0.695 6.110 1.00 97.69 96 PHE A CA 1
ATOM 747 C C . PHE A 1 96 ? 2.328 -0.344 4.780 1.00 97.69 96 PHE A C 1
ATOM 749 O O . PHE A 1 96 ? 2.438 0.835 4.433 1.00 97.69 96 PHE A O 1
ATOM 756 N N . VAL A 1 97 ? 2.787 -1.362 4.066 1.00 97.81 97 VAL A N 1
ATOM 757 C CA . VAL A 1 97 ? 3.390 -1.209 2.746 1.00 97.81 97 VAL A CA 1
ATOM 758 C C . VAL A 1 97 ? 2.664 -2.128 1.786 1.00 97.81 97 VAL A C 1
ATOM 760 O O . VAL A 1 97 ? 2.412 -3.284 2.122 1.00 97.81 97 VAL A O 1
ATOM 763 N N . ILE A 1 98 ? 2.312 -1.598 0.618 1.00 98.31 98 ILE A N 1
ATOM 764 C CA . ILE A 1 98 ? 1.971 -2.404 -0.550 1.00 98.31 98 ILE A CA 1
ATOM 765 C C . ILE A 1 98 ? 3.166 -2.355 -1.487 1.00 98.31 98 ILE A C 1
ATOM 767 O O . ILE A 1 98 ? 3.636 -1.266 -1.817 1.00 98.31 98 ILE A O 1
ATOM 771 N N . GLU A 1 99 ? 3.640 -3.519 -1.902 1.00 97.56 99 GLU A N 1
ATOM 772 C CA . GLU A 1 99 ? 4.825 -3.674 -2.737 1.00 97.56 99 GLU A CA 1
ATOM 773 C C . GLU A 1 99 ? 4.476 -4.539 -3.946 1.00 97.56 99 GLU A C 1
ATOM 775 O O . GLU A 1 99 ? 3.784 -5.551 -3.802 1.00 97.56 99 GLU A O 1
ATOM 780 N N . GLY A 1 100 ? 4.954 -4.144 -5.123 1.00 97.88 100 GLY A N 1
ATOM 781 C CA . GLY A 1 100 ? 4.855 -4.917 -6.358 1.00 97.88 100 GLY A CA 1
ATOM 782 C C . GLY A 1 100 ? 6.235 -5.255 -6.906 1.00 97.88 100 GLY A C 1
ATOM 783 O O . GLY A 1 100 ? 7.169 -4.459 -6.787 1.00 97.88 100 GLY A O 1
ATOM 784 N N . TYR A 1 101 ? 6.374 -6.439 -7.499 1.00 96.62 101 TYR A N 1
ATOM 785 C CA . TYR A 1 101 ? 7.631 -6.929 -8.070 1.00 96.62 101 TYR A CA 1
ATOM 786 C C . TYR A 1 101 ? 7.419 -7.639 -9.407 1.00 96.62 101 TYR A C 1
ATOM 788 O O . TYR A 1 101 ? 6.302 -7.963 -9.788 1.00 96.62 101 TYR A O 1
ATOM 796 N N . GLY A 1 102 ? 8.505 -7.884 -10.143 1.00 94.75 102 GLY A N 1
ATOM 797 C CA . GLY A 1 102 ? 8.438 -8.612 -11.413 1.00 94.75 102 GLY A CA 1
ATOM 798 C C . GLY A 1 102 ? 7.739 -7.839 -12.536 1.00 94.75 102 GLY A C 1
ATOM 799 O O . GLY A 1 102 ? 7.184 -8.462 -13.435 1.00 94.75 102 GLY A O 1
ATOM 800 N N . GLY A 1 103 ? 7.759 -6.503 -12.489 1.00 94.94 103 GLY A N 1
ATOM 801 C CA . GLY A 1 103 ? 7.155 -5.656 -13.521 1.00 94.94 103 GLY A CA 1
ATOM 802 C C . GLY A 1 103 ? 5.656 -5.407 -13.354 1.00 94.94 103 GLY A C 1
ATOM 803 O O . GLY A 1 103 ? 5.022 -4.972 -14.309 1.00 94.94 103 GLY A O 1
ATOM 804 N N . GLU A 1 104 ? 5.087 -5.669 -12.173 1.00 96.62 104 GLU A N 1
ATOM 805 C CA . GLU A 1 104 ? 3.685 -5.346 -11.882 1.00 96.62 104 GLU A CA 1
ATOM 806 C C . GLU A 1 104 ? 3.377 -3.873 -12.150 1.00 96.62 104 GLU A C 1
ATOM 808 O O . GLU A 1 104 ? 4.098 -2.980 -11.696 1.00 96.62 104 GLU A O 1
ATOM 813 N N . ASN A 1 105 ? 2.269 -3.624 -12.844 1.00 95.81 105 ASN A N 1
ATOM 814 C CA . ASN A 1 105 ? 1.812 -2.280 -13.149 1.00 95.81 105 ASN A CA 1
ATOM 815 C C . ASN A 1 105 ? 1.029 -1.699 -11.951 1.00 95.81 105 ASN A C 1
ATOM 817 O O . ASN A 1 105 ? -0.045 -2.213 -11.627 1.00 95.81 105 ASN A O 1
ATOM 821 N N . PRO A 1 106 ? 1.514 -0.632 -11.289 1.00 96.88 106 PRO A N 1
ATOM 822 C CA . PRO A 1 106 ? 0.806 -0.032 -10.158 1.00 96.88 106 PRO A CA 1
ATOM 823 C C . PRO A 1 106 ? -0.550 0.579 -10.538 1.00 96.88 106 PRO A C 1
ATOM 825 O O . PRO A 1 106 ? -1.440 0.642 -9.687 1.00 96.88 106 PRO A O 1
ATOM 828 N N . ASP A 1 107 ? -0.742 0.988 -11.796 1.00 96.88 107 ASP A N 1
ATOM 829 C CA . ASP A 1 107 ? -2.011 1.553 -12.263 1.00 96.88 107 ASP A CA 1
ATOM 830 C C . ASP A 1 107 ? -3.126 0.497 -12.300 1.00 96.88 107 ASP A C 1
ATOM 832 O O . ASP A 1 107 ? -4.264 0.792 -11.940 1.00 96.88 107 ASP A O 1
ATOM 836 N N . GLU A 1 108 ? -2.801 -0.759 -12.623 1.00 97.06 108 GLU A N 1
ATOM 837 C CA . GLU A 1 108 ? -3.774 -1.861 -12.589 1.00 97.06 108 GLU A CA 1
ATOM 838 C C . GLU A 1 108 ? -4.281 -2.116 -11.165 1.00 97.06 108 GLU A C 1
ATOM 840 O O . GLU A 1 108 ? -5.478 -2.327 -10.947 1.00 97.06 108 GLU A O 1
ATOM 845 N N . LEU A 1 109 ? -3.393 -2.028 -10.169 1.00 97.69 109 LEU A N 1
ATOM 846 C CA . LEU A 1 109 ? -3.814 -2.097 -8.774 1.00 97.69 109 LEU A CA 1
ATOM 847 C C . LEU A 1 109 ? -4.650 -0.871 -8.380 1.00 97.69 109 LEU A C 1
ATOM 849 O O . LEU A 1 109 ? -5.621 -1.014 -7.636 1.00 9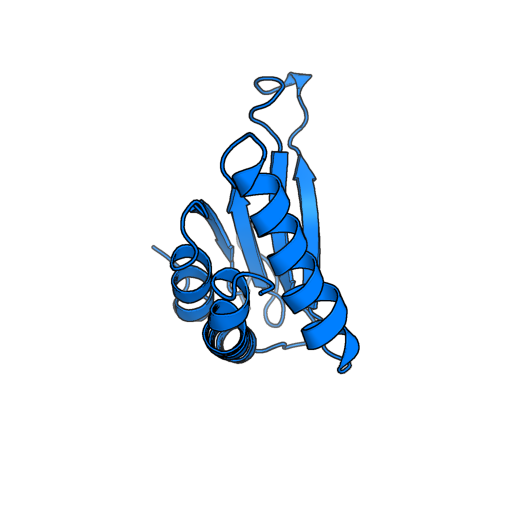7.69 109 LEU A O 1
ATOM 853 N N . ALA A 1 110 ? -4.300 0.323 -8.863 1.00 97.56 110 ALA A N 1
ATOM 854 C CA . ALA A 1 110 ? -5.059 1.541 -8.587 1.00 97.56 110 ALA A CA 1
ATOM 855 C C . ALA A 1 110 ? -6.517 1.413 -9.064 1.00 97.56 110 ALA A C 1
ATOM 857 O O . ALA A 1 110 ? -7.451 1.668 -8.297 1.00 97.56 110 ALA A O 1
ATOM 858 N N . GLU A 1 111 ? -6.714 0.940 -10.297 1.00 96.62 111 GLU A N 1
ATOM 859 C CA . GLU A 1 111 ? -8.035 0.660 -10.865 1.00 96.62 111 GLU A CA 1
ATOM 860 C C . GLU A 1 111 ? -8.785 -0.409 -10.063 1.00 96.62 111 GLU A C 1
ATOM 862 O O . GLU A 1 111 ? -9.976 -0.255 -9.758 1.00 96.62 111 GLU A O 1
ATOM 867 N N . PHE A 1 112 ? -8.087 -1.474 -9.658 1.00 96.38 112 PHE A N 1
ATOM 868 C CA . PHE A 1 112 ? -8.673 -2.545 -8.857 1.00 96.38 112 PHE A CA 1
ATOM 869 C C . PHE A 1 112 ? -9.147 -2.054 -7.480 1.00 96.38 112 PHE A C 1
ATOM 871 O O . PHE A 1 112 ? -10.257 -2.381 -7.040 1.00 96.38 112 PHE A O 1
ATOM 878 N N . LEU A 1 113 ? -8.349 -1.218 -6.812 1.00 95.88 113 LEU A N 1
ATOM 879 C CA . LEU A 1 113 ? -8.709 -0.584 -5.543 1.00 95.88 113 LEU A CA 1
ATOM 880 C C . LEU A 1 113 ? -9.929 0.330 -5.699 1.00 95.88 113 LEU A C 1
ATOM 882 O O . LEU A 1 113 ? -10.827 0.299 -4.855 1.00 95.88 113 LEU A O 1
ATOM 886 N N . ASP A 1 114 ? -10.007 1.119 -6.770 1.00 94.25 114 ASP A N 1
ATOM 887 C CA . ASP A 1 114 ? -11.171 1.971 -7.031 1.00 94.25 114 ASP A CA 1
ATOM 888 C C . ASP A 1 114 ? -12.445 1.137 -7.274 1.00 94.25 114 ASP A C 1
ATOM 890 O O . ASP A 1 114 ? -13.514 1.459 -6.736 1.00 94.25 114 ASP A O 1
ATOM 894 N N . ALA A 1 115 ? -12.340 0.033 -8.022 1.00 92.75 115 ALA A N 1
ATOM 895 C CA . ALA A 1 115 ? -13.461 -0.856 -8.334 1.00 92.75 115 ALA A CA 1
ATOM 896 C C . ALA A 1 115 ? -14.003 -1.616 -7.108 1.00 92.75 115 ALA A C 1
ATOM 898 O O . ALA A 1 115 ? -15.209 -1.907 -7.030 1.00 92.75 115 ALA A O 1
ATOM 899 N N . THR A 1 116 ? -13.133 -1.935 -6.148 1.00 90.56 116 THR A N 1
ATOM 900 C CA . THR A 1 116 ? -13.457 -2.701 -4.932 1.00 90.56 116 THR A CA 1
ATOM 901 C C . THR A 1 116 ? -13.848 -1.821 -3.745 1.00 90.56 116 THR A C 1
ATOM 903 O O . THR A 1 116 ? -14.582 -2.281 -2.866 1.00 90.56 116 THR A O 1
ATOM 906 N N . ARG A 1 117 ? -13.509 -0.524 -3.754 1.00 87.31 117 ARG A N 1
ATOM 907 C CA . ARG A 1 117 ? -13.852 0.437 -2.684 1.00 87.31 117 ARG A CA 1
ATOM 908 C C . ARG A 1 117 ? -15.343 0.475 -2.329 1.00 87.31 117 ARG A C 1
ATOM 910 O O . ARG A 1 117 ? -15.710 0.726 -1.182 1.00 87.31 117 ARG A O 1
ATOM 917 N N . LYS A 1 118 ? -16.230 0.169 -3.281 1.00 82.50 118 LYS A N 1
ATOM 918 C CA . LYS A 1 118 ? -17.687 0.042 -3.057 1.00 82.50 118 LYS A CA 1
ATOM 919 C C . LYS A 1 118 ? -18.070 -1.004 -1.996 1.00 82.50 118 LYS A C 1
ATOM 921 O O . LYS A 1 118 ? -19.188 -0.968 -1.485 1.00 82.50 118 LYS A O 1
ATOM 926 N N . TYR A 1 119 ? -17.184 -1.946 -1.675 1.00 82.00 119 TYR A N 1
ATOM 927 C CA . TYR A 1 119 ? -17.440 -2.982 -0.676 1.00 82.00 119 TYR A CA 1
ATOM 928 C C . TYR A 1 119 ? -17.215 -2.507 0.766 1.00 82.00 119 TYR A C 1
ATOM 930 O O . TYR A 1 119 ? -17.794 -3.096 1.672 1.00 82.00 119 TYR A O 1
ATOM 938 N N . LEU A 1 120 ? -16.504 -1.394 0.991 1.00 77.19 120 LEU A N 1
ATOM 939 C CA . LEU A 1 120 ? -16.401 -0.766 2.319 1.00 77.19 120 LEU A CA 1
ATOM 940 C C . LEU A 1 120 ? -17.716 -0.165 2.821 1.00 77.19 120 LEU A C 1
ATOM 942 O O . LEU A 1 120 ? -17.906 -0.002 4.023 1.00 77.19 120 LEU A O 1
ATOM 946 N N . THR A 1 121 ? -18.619 0.208 1.913 1.00 64.69 121 THR A N 1
ATOM 947 C CA . THR A 1 121 ? -19.836 0.965 2.246 1.00 64.69 121 THR A CA 1
ATOM 948 C C . THR A 1 121 ? -21.096 0.107 2.299 1.00 64.69 121 THR A C 1
ATOM 950 O O . THR A 1 121 ? -22.132 0.566 2.790 1.00 64.69 121 THR A O 1
ATOM 953 N N . LYS A 1 122 ? -21.044 -1.156 1.853 1.00 51.94 122 LYS A N 1
ATOM 954 C CA . LYS A 1 122 ? -22.182 -2.067 1.996 1.00 51.94 122 LYS A CA 1
ATOM 955 C C . LYS A 1 122 ? -22.290 -2.528 3.448 1.00 51.94 122 LYS A C 1
ATOM 957 O O . LYS A 1 122 ? -21.684 -3.516 3.849 1.00 51.94 122 LYS A O 1
ATOM 962 N N . LYS A 1 123 ? -23.149 -1.844 4.216 1.00 43.53 123 LYS A N 1
ATOM 963 C CA . LYS A 1 123 ? -23.809 -2.436 5.388 1.00 43.53 123 LYS A CA 1
ATOM 964 C C . LYS A 1 123 ? -24.264 -3.844 4.995 1.00 43.53 123 LYS A C 1
ATOM 966 O O . LYS A 1 123 ? -25.093 -3.980 4.092 1.00 43.53 123 LYS A O 1
ATOM 971 N N . ARG A 1 124 ? -23.737 -4.871 5.670 1.00 44.78 124 ARG A N 1
ATOM 972 C CA . ARG A 1 124 ? -24.439 -6.153 5.779 1.00 44.78 124 ARG A CA 1
ATOM 973 C C . ARG A 1 124 ? -25.841 -5.809 6.292 1.00 44.78 124 ARG A C 1
ATOM 975 O O . ARG A 1 124 ? -25.965 -5.260 7.386 1.00 44.78 124 ARG A O 1
ATOM 982 N N . ARG A 1 125 ? -26.834 -5.959 5.413 1.00 39.06 125 ARG A N 1
ATOM 983 C CA . ARG A 1 125 ? -28.248 -5.946 5.792 1.00 39.06 125 ARG A CA 1
ATOM 984 C C . ARG A 1 125 ? -28.518 -7.133 6.698 1.00 39.06 125 ARG A C 1
ATOM 986 O O . ARG A 1 125 ? -27.883 -8.182 6.451 1.00 39.06 125 ARG A O 1
#

Sequence (125 aa):
ELDANIVNLVQALNRYPGVMTVGSCGGHETITNPSQWQAGTWYVKFTLPSGKFGWYLLEHLAWVVNEDYRGSGRNVILLPTSAPPYLNTVGQCLHFVIEGYGGENPDELAEFLDATRKYLTKKRR